Protein AF-A0A0F9C8D3-F1 (afdb_monomer_lite)

pLDDT: mean 92.62, std 9.76, range [41.0, 98.25]

InterPro domains:
  IPR000653 DegT/DnrJ/EryC1/StrS aminotransferase [PF01041] (4-78)
  IPR015422 Pyridoxal phosphate-dependent transferase, small domain [G3DSA:3.90.1150.10] (1-87)
  IPR015424 Pyridoxal phosphate-dependent transferase [SSF53383] (3-81)

Secondary structure (DSSP, 8-state):
--EEE--GGG---HHHHHHHHHHTT---EEPPPPGGGSTTS---TT-HHHHHHHTTEEEPP--TT--HHHHHHHHHHHHHHHHHHHHHTT-

Radius of gyration: 14.84 Å; chains: 1; bounding box: 33×36×40 Å

Foldseek 3Di:
DDKDQDDVVLVDQPVVLCVLCVVVVWNKAFDDQDPLVDPVHPNDVVVVVRVRRRRRMIHGDDDPPDDPVNVVVSVVSSVVRSVVSVVVVPD

Sequence (91 aa):
MPTIIFNKEYNLNRDELLEHLNNQGIAARPFFYPVSSFPMFEEKKENIISYSIFSRGINLPSNFEISERDAEFIFEQINIYCKTIKKQNII

Structure (mmCIF, N/CA/C/O backbone):
data_AF-A0A0F9C8D3-F1
#
_entry.id   AF-A0A0F9C8D3-F1
#
loop_
_atom_site.group_PDB
_atom_site.id
_atom_site.type_symbol
_atom_site.label_atom_id
_atom_site.label_alt_id
_atom_site.label_comp_id
_atom_site.label_asym_id
_atom_site.label_entity_id
_atom_site.label_seq_id
_atom_site.pdbx_PDB_ins_code
_atom_site.Cartn_x
_atom_site.Cartn_y
_atom_site.Cartn_z
_atom_site.occupancy
_atom_site.B_iso_or_equiv
_atom_site.auth_seq_id
_atom_site.auth_comp_id
_atom_site.auth_asym_id
_atom_site.auth_atom_id
_atom_site.pdbx_PDB_model_num
ATOM 1 N N . MET A 1 1 ? -4.467 12.271 -1.252 1.00 83.50 1 MET A N 1
ATOM 2 C CA . MET A 1 1 ? -4.297 10.807 -1.217 1.00 83.50 1 MET A CA 1
ATOM 3 C C . MET A 1 1 ? -3.131 10.460 -0.301 1.00 83.50 1 MET A C 1
ATOM 5 O O . MET A 1 1 ? -1.991 10.527 -0.745 1.00 83.50 1 MET A O 1
ATOM 9 N N . PRO A 1 2 ? -3.390 10.184 0.986 1.00 93.75 2 PRO A N 1
ATOM 10 C CA . PRO A 1 2 ? -2.396 9.628 1.887 1.00 93.75 2 PRO A CA 1
ATOM 11 C C . PRO A 1 2 ? -1.9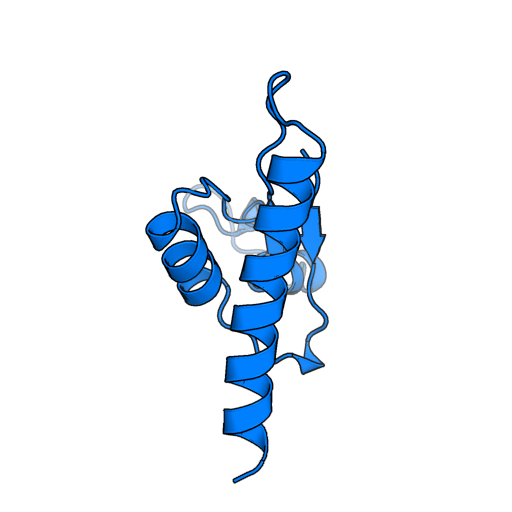48 8.256 1.384 1.00 93.75 2 PRO A C 1
ATOM 13 O O . PRO A 1 2 ? -2.760 7.455 0.918 1.00 93.75 2 PRO A O 1
ATOM 16 N N . THR A 1 3 ? -0.654 7.990 1.495 1.00 96.44 3 THR A N 1
ATOM 17 C CA . THR A 1 3 ? -0.037 6.750 1.031 1.00 96.44 3 THR A CA 1
ATOM 18 C C . THR A 1 3 ? 0.777 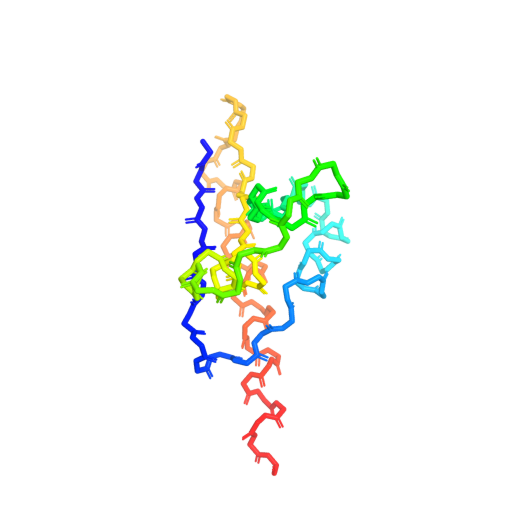6.155 2.163 1.00 96.44 3 THR A C 1
ATOM 20 O O . THR A 1 3 ? 1.521 6.868 2.837 1.00 96.44 3 THR A O 1
ATOM 23 N N . ILE A 1 4 ? 0.674 4.841 2.334 1.00 95.94 4 ILE A N 1
ATOM 24 C CA . ILE A 1 4 ? 1.551 4.076 3.218 1.00 95.94 4 ILE A CA 1
ATOM 25 C C . ILE A 1 4 ? 2.439 3.207 2.339 1.00 95.94 4 ILE A C 1
ATOM 27 O O . ILE A 1 4 ? 1.940 2.425 1.530 1.00 95.94 4 ILE A O 1
ATOM 31 N N . ILE A 1 5 ? 3.751 3.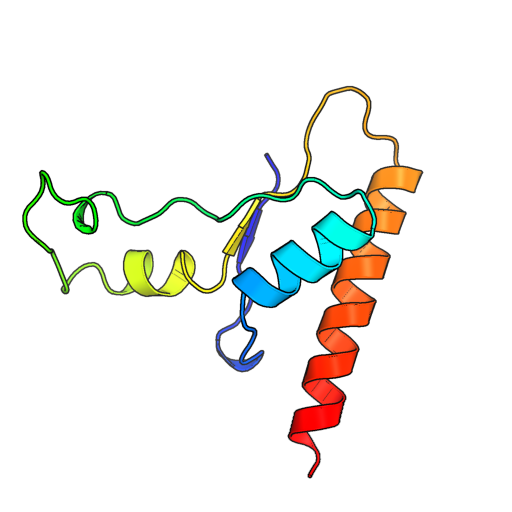330 2.526 1.00 96.31 5 ILE A N 1
ATOM 32 C CA . ILE A 1 5 ? 4.737 2.379 2.015 1.00 96.31 5 ILE A CA 1
ATOM 33 C C . ILE A 1 5 ? 5.257 1.611 3.224 1.00 96.31 5 ILE A C 1
ATOM 35 O O . ILE A 1 5 ? 5.921 2.183 4.088 1.00 96.31 5 ILE A O 1
ATOM 39 N N . PHE A 1 6 ? 4.944 0.322 3.307 1.00 95.25 6 PHE A N 1
ATOM 40 C CA . PHE A 1 6 ? 5.402 -0.505 4.424 1.00 95.25 6 PHE A CA 1
ATOM 41 C C . PHE A 1 6 ? 6.930 -0.671 4.368 1.00 95.25 6 PHE A C 1
ATOM 43 O O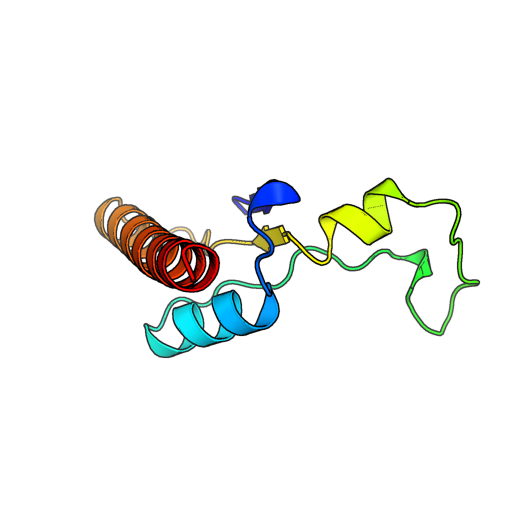 . PHE A 1 6 ? 7.549 -0.387 3.341 1.00 95.25 6 PHE A O 1
ATOM 50 N N . ASN A 1 7 ? 7.587 -1.144 5.430 1.00 93.19 7 ASN A N 1
ATOM 51 C CA . ASN A 1 7 ? 8.990 -1.588 5.344 1.00 93.19 7 ASN A CA 1
ATOM 52 C C . ASN A 1 7 ? 9.042 -3.031 4.793 1.00 93.19 7 ASN A C 1
ATOM 54 O O . ASN A 1 7 ? 8.081 -3.783 4.946 1.00 93.19 7 ASN A O 1
ATOM 58 N N . LYS A 1 8 ? 10.123 -3.410 4.100 1.00 90.88 8 LYS A N 1
ATOM 59 C CA . LYS A 1 8 ? 10.317 -4.751 3.520 1.00 90.88 8 LYS A CA 1
ATOM 60 C C . LYS A 1 8 ? 10.246 -5.839 4.595 1.00 90.88 8 LYS A C 1
ATOM 62 O O . LYS A 1 8 ? 9.719 -6.912 4.342 1.00 90.88 8 LYS A O 1
ATOM 67 N N . GLU A 1 9 ? 10.694 -5.509 5.801 1.00 89.50 9 GLU A N 1
ATOM 68 C CA . GLU A 1 9 ? 10.712 -6.384 6.980 1.00 89.50 9 GLU A CA 1
ATOM 69 C C . GLU A 1 9 ? 9.325 -6.850 7.442 1.00 89.50 9 GLU A C 1
ATOM 71 O O . GLU A 1 9 ? 9.224 -7.848 8.145 1.00 89.50 9 GLU A O 1
ATOM 76 N N . TYR A 1 10 ? 8.247 -6.163 7.047 1.00 86.88 10 TYR A N 1
ATOM 77 C CA . TYR A 1 10 ? 6.892 -6.587 7.407 1.00 86.88 10 TYR A CA 1
ATOM 78 C C . TYR A 1 10 ? 6.429 -7.831 6.640 1.00 86.88 10 TYR A C 1
ATOM 80 O O . TYR A 1 10 ? 5.426 -8.411 7.037 1.00 86.88 10 TYR A O 1
ATOM 88 N N . ASN A 1 11 ? 7.123 -8.217 5.558 1.00 84.81 11 ASN A N 1
ATOM 89 C CA . ASN A 1 11 ? 6.765 -9.335 4.674 1.00 84.81 11 ASN A CA 1
ATOM 90 C C . ASN A 1 11 ? 5.259 -9.390 4.339 1.00 84.81 11 ASN A C 1
ATOM 92 O O . ASN A 1 11 ? 4.625 -10.439 4.356 1.00 84.81 11 ASN A O 1
ATOM 96 N N . LEU A 1 12 ? 4.679 -8.212 4.110 1.00 89.38 12 LEU A N 1
ATOM 97 C CA . LEU A 1 12 ? 3.251 -8.019 3.918 1.00 89.38 12 LEU A CA 1
ATOM 98 C C . LEU A 1 12 ? 2.860 -8.334 2.473 1.00 89.38 12 LEU A C 1
ATOM 100 O O . LEU A 1 12 ? 3.487 -7.825 1.541 1.00 89.38 12 LEU A O 1
ATOM 104 N N . ASN A 1 13 ? 1.776 -9.089 2.296 1.00 91.75 13 ASN A N 1
ATOM 105 C CA . ASN A 1 13 ? 1.095 -9.190 1.015 1.00 91.75 13 ASN A CA 1
ATOM 106 C C . ASN A 1 13 ? 0.116 -8.015 0.868 1.00 91.75 13 ASN A C 1
ATOM 108 O O . ASN A 1 13 ? -0.878 -7.897 1.585 1.00 91.75 13 ASN A O 1
ATOM 112 N N . ARG A 1 14 ? 0.415 -7.105 -0.061 1.00 94.25 14 ARG A N 1
ATOM 113 C CA . ARG A 1 14 ? -0.376 -5.887 -0.269 1.00 94.25 14 ARG A CA 1
ATOM 114 C C . ARG A 1 14 ? -1.800 -6.201 -0.711 1.00 94.25 14 ARG A C 1
ATOM 116 O O . ARG A 1 14 ? -2.722 -5.528 -0.259 1.00 94.25 14 ARG A O 1
ATOM 123 N N . ASP A 1 15 ? -1.982 -7.201 -1.564 1.00 95.19 15 ASP A N 1
ATOM 124 C CA . ASP A 1 15 ? -3.300 -7.524 -2.107 1.00 95.19 15 ASP A CA 1
ATOM 125 C C . ASP A 1 15 ? -4.211 -8.138 -1.031 1.00 95.19 15 ASP A C 1
ATOM 127 O O . ASP A 1 15 ? -5.380 -7.770 -0.951 1.00 95.19 15 ASP A O 1
ATOM 131 N N . GLU A 1 16 ? -3.660 -8.937 -0.112 1.00 95.62 16 GLU A N 1
ATOM 132 C CA . GLU A 1 16 ? -4.389 -9.423 1.072 1.00 95.62 16 GLU A CA 1
ATOM 133 C C . GLU A 1 16 ? -4.782 -8.289 2.029 1.00 95.62 16 GLU A C 1
ATOM 135 O O . GLU A 1 16 ? -5.890 -8.289 2.566 1.00 95.62 16 GLU A O 1
ATOM 140 N N . LEU A 1 17 ? -3.910 -7.290 2.236 1.00 96.19 17 LEU A N 1
ATOM 141 C CA . LEU A 1 17 ? -4.280 -6.100 3.011 1.00 96.19 17 LEU A CA 1
ATOM 142 C C . LEU A 1 17 ? -5.437 -5.348 2.338 1.00 96.19 17 LEU A C 1
ATOM 144 O O . LEU A 1 17 ? -6.361 -4.910 3.020 1.00 96.19 17 LEU A O 1
ATOM 148 N N . LEU A 1 18 ? -5.403 -5.183 1.013 1.00 97.25 18 LEU A N 1
ATOM 149 C CA . LEU A 1 18 ? -6.494 -4.528 0.287 1.00 97.25 18 LEU A CA 1
ATOM 150 C C . LEU A 1 18 ? -7.800 -5.314 0.399 1.00 97.25 18 LEU A C 1
ATOM 152 O O . LEU A 1 18 ? -8.845 -4.706 0.610 1.00 97.25 18 LEU A O 1
ATOM 156 N N . GLU A 1 19 ? -7.753 -6.640 0.293 1.00 97.25 19 GLU A N 1
ATOM 157 C CA . GLU A 1 19 ? -8.918 -7.499 0.503 1.00 97.25 19 GLU A CA 1
ATOM 158 C C . GLU A 1 19 ? -9.472 -7.353 1.926 1.00 97.25 19 GLU A C 1
ATOM 160 O O . GLU A 1 19 ? -10.670 -7.124 2.103 1.00 97.25 19 GLU A O 1
ATOM 165 N N . HIS A 1 20 ? -8.600 -7.387 2.939 1.00 97.38 20 HIS A N 1
ATOM 166 C CA . HIS A 1 20 ? -8.979 -7.162 4.332 1.00 97.38 20 HIS A CA 1
ATOM 167 C C . HIS A 1 20 ? -9.692 -5.815 4.522 1.00 97.38 20 HIS A C 1
ATOM 169 O O . HIS A 1 20 ? -10.772 -5.776 5.110 1.00 97.38 20 HIS A O 1
ATOM 175 N N . LEU A 1 21 ? -9.126 -4.727 3.992 1.00 97.75 21 LEU A N 1
ATOM 176 C CA . LEU A 1 21 ? -9.713 -3.388 4.089 1.00 97.75 21 LEU A CA 1
ATOM 177 C C . LEU A 1 21 ? -11.043 -3.285 3.327 1.00 97.75 21 LEU A C 1
ATOM 179 O O . LEU A 1 21 ? -12.017 -2.764 3.872 1.00 97.75 21 LEU A O 1
ATOM 183 N N . ASN A 1 22 ? -11.125 -3.841 2.116 1.00 96.94 22 ASN A N 1
ATOM 184 C CA . ASN A 1 22 ? -12.361 -3.861 1.330 1.00 96.94 22 ASN A CA 1
ATOM 185 C C . ASN A 1 22 ? -13.487 -4.612 2.056 1.00 96.94 22 ASN A C 1
ATOM 187 O O . ASN A 1 22 ? -14.624 -4.141 2.061 1.00 96.94 22 ASN A O 1
ATOM 191 N N . ASN A 1 23 ? -13.174 -5.719 2.736 1.00 97.88 23 ASN A N 1
ATOM 192 C CA . ASN A 1 23 ? -14.141 -6.469 3.546 1.00 97.88 23 ASN A CA 1
ATOM 193 C C . ASN A 1 23 ? -14.670 -5.675 4.756 1.00 97.88 23 ASN A C 1
ATOM 195 O O . ASN A 1 23 ? -15.725 -6.009 5.287 1.00 97.88 23 ASN A O 1
ATOM 199 N N . GLN A 1 24 ? -13.966 -4.620 5.180 1.00 98.00 24 GLN A N 1
ATOM 200 C CA . GLN A 1 24 ? -14.408 -3.672 6.211 1.00 98.00 24 GLN A CA 1
ATOM 201 C C . GLN A 1 24 ? -15.082 -2.418 5.621 1.00 98.00 24 GLN A C 1
ATOM 203 O O . GLN A 1 24 ? -15.353 -1.464 6.345 1.00 98.00 24 GLN A O 1
ATOM 208 N N . GLY A 1 25 ? -15.331 -2.381 4.306 1.00 96.88 25 GLY A N 1
ATOM 209 C CA . GLY A 1 25 ? -15.892 -1.213 3.618 1.00 96.88 25 GLY A CA 1
ATOM 210 C C . GLY A 1 25 ? -14.887 -0.082 3.369 1.00 96.88 25 GLY A C 1
ATOM 211 O O . GLY A 1 25 ? -15.277 1.010 2.957 1.00 96.88 25 GLY A O 1
ATOM 212 N N . ILE A 1 26 ? -13.590 -0.321 3.586 1.00 97.06 26 ILE A N 1
ATOM 213 C CA . ILE A 1 26 ? -12.528 0.665 3.370 1.00 97.06 26 ILE A CA 1
ATOM 214 C C . ILE A 1 26 ? -11.991 0.513 1.945 1.00 97.06 26 ILE A C 1
ATOM 216 O O . ILE A 1 26 ? -11.205 -0.384 1.648 1.00 97.06 26 ILE A O 1
ATOM 220 N N . ALA A 1 27 ? -12.365 1.444 1.068 1.00 94.06 27 ALA A N 1
ATOM 221 C CA . ALA A 1 27 ? -11.964 1.453 -0.340 1.00 94.06 27 ALA A CA 1
ATOM 222 C C . ALA A 1 27 ? -10.520 1.963 -0.560 1.00 94.06 27 ALA A C 1
ATOM 224 O O . ALA A 1 27 ? -10.289 2.972 -1.239 1.00 94.06 27 ALA A O 1
ATOM 225 N N . ALA A 1 28 ? -9.536 1.281 0.030 1.00 96.19 28 ALA A N 1
ATOM 226 C CA . ALA A 1 28 ? -8.121 1.512 -0.252 1.00 96.19 28 ALA A CA 1
ATOM 227 C C . ALA A 1 28 ? -7.757 1.026 -1.665 1.00 96.19 28 ALA A C 1
ATOM 229 O O . ALA A 1 28 ? -8.417 0.164 -2.248 1.00 96.19 28 ALA A O 1
ATOM 230 N N . ARG A 1 29 ? -6.695 1.589 -2.242 1.00 96.44 29 ARG A N 1
ATOM 231 C CA . ARG A 1 29 ? -6.248 1.254 -3.601 1.00 96.44 29 ARG A CA 1
ATOM 232 C C . ARG A 1 29 ? -4.792 0.801 -3.613 1.00 96.44 29 ARG A C 1
ATOM 234 O O . ARG A 1 29 ? -4.014 1.242 -2.764 1.00 96.44 29 ARG A O 1
ATOM 241 N N . PRO A 1 30 ? -4.385 -0.013 -4.601 1.00 96.06 30 PRO A N 1
ATOM 242 C CA . PRO A 1 30 ? -2.975 -0.231 -4.891 1.00 96.06 30 PRO A CA 1
ATOM 243 C C . PRO A 1 30 ? -2.209 1.093 -4.994 1.00 96.06 30 PRO A C 1
ATOM 245 O O . PRO A 1 30 ? -2.725 2.076 -5.540 1.00 96.06 30 PRO A O 1
ATOM 248 N N . PHE A 1 31 ? -0.964 1.118 -4.507 1.00 96.38 31 PHE A N 1
ATOM 249 C CA . PHE A 1 31 ? -0.010 2.131 -4.953 1.00 96.38 31 PHE A CA 1
ATOM 250 C C . PHE A 1 31 ? 0.202 2.022 -6.468 1.00 96.38 31 PHE A C 1
ATOM 252 O O . PHE A 1 31 ? -0.048 0.977 -7.072 1.00 96.38 31 PHE A O 1
ATOM 259 N N . PHE A 1 32 ? 0.655 3.110 -7.084 1.00 95.81 32 PHE A N 1
ATOM 260 C CA . PHE A 1 32 ? 0.864 3.158 -8.523 1.00 95.81 32 PHE A CA 1
ATOM 261 C C . PHE A 1 32 ? 1.850 2.088 -8.985 1.00 95.81 32 PHE A C 1
ATOM 263 O O . PHE A 1 32 ? 2.944 1.945 -8.437 1.00 95.81 32 PHE A O 1
ATOM 270 N N . TYR A 1 33 ? 1.457 1.368 -10.030 1.00 96.12 33 TYR A N 1
ATOM 271 C CA . TYR A 1 33 ? 2.340 0.450 -10.730 1.00 96.12 33 TYR A CA 1
ATOM 272 C C . TYR A 1 33 ? 3.484 1.226 -11.400 1.00 96.12 33 TYR A C 1
ATOM 274 O O . TYR A 1 33 ? 3.271 2.358 -11.851 1.00 96.12 33 TYR A O 1
ATOM 282 N N . PRO A 1 34 ? 4.692 0.643 -11.501 1.00 96.56 34 PRO A N 1
ATOM 283 C CA . PRO A 1 34 ? 5.763 1.213 -12.304 1.00 96.56 34 PRO A CA 1
ATOM 284 C C . PRO A 1 34 ? 5.267 1.403 -13.736 1.00 96.56 34 PRO A C 1
ATOM 286 O O . PRO A 1 34 ? 4.764 0.456 -14.335 1.00 96.56 34 PRO A O 1
ATOM 289 N N . VAL A 1 35 ? 5.425 2.594 -14.317 1.00 96.38 35 VAL A N 1
ATOM 290 C CA . VAL A 1 35 ? 4.987 2.839 -15.706 1.00 96.38 35 VAL A CA 1
ATOM 291 C C . VAL A 1 35 ? 5.669 1.862 -16.671 1.00 96.38 35 VAL A C 1
ATOM 293 O O . VAL A 1 35 ? 5.024 1.330 -17.566 1.00 96.38 35 VAL A O 1
ATOM 296 N N . SER A 1 36 ? 6.942 1.534 -16.420 1.00 96.50 36 SER A N 1
ATOM 297 C CA . SER A 1 36 ? 7.703 0.546 -17.194 1.00 96.50 36 SER A CA 1
ATOM 298 C C . SER A 1 36 ? 7.232 -0.904 -17.028 1.00 96.50 36 SER A C 1
ATOM 300 O O . SER A 1 36 ? 7.820 -1.782 -17.642 1.00 96.50 36 SER A O 1
ATOM 302 N N . SER A 1 37 ? 6.218 -1.181 -16.204 1.00 95.06 37 SER A N 1
ATOM 303 C CA . SER A 1 37 ? 5.612 -2.516 -16.090 1.00 95.06 37 SER A CA 1
ATOM 304 C C . SER A 1 37 ? 4.407 -2.716 -17.014 1.00 95.06 37 SER A C 1
ATOM 306 O O . SER A 1 37 ? 3.914 -3.836 -17.136 1.00 95.06 37 SER A O 1
ATOM 308 N N . PHE A 1 38 ? 3.897 -1.655 -17.652 1.00 96.81 38 PHE A N 1
ATOM 309 C CA . PHE A 1 38 ? 2.726 -1.786 -18.514 1.00 96.81 38 PHE A CA 1
ATOM 310 C C . PHE A 1 38 ? 3.079 -2.372 -19.892 1.00 96.81 38 PHE A C 1
ATOM 312 O O . PHE A 1 38 ? 4.148 -2.064 -20.416 1.00 96.81 38 PHE A O 1
ATOM 319 N N . PRO A 1 39 ? 2.167 -3.136 -20.535 1.00 96.94 39 PRO A N 1
ATOM 320 C CA . PRO A 1 39 ? 2.470 -3.888 -21.761 1.00 96.94 39 PRO A CA 1
ATOM 321 C C . PRO A 1 39 ? 2.928 -3.055 -22.965 1.00 96.94 39 PRO A C 1
ATOM 323 O O . PRO A 1 39 ? 3.539 -3.593 -23.881 1.00 96.94 39 PRO A O 1
ATOM 326 N N . MET A 1 40 ? 2.605 -1.759 -22.998 1.00 97.50 40 MET A N 1
ATOM 327 C CA . MET A 1 40 ? 2.988 -0.855 -24.088 1.00 97.50 40 MET A CA 1
ATOM 328 C C . MET A 1 40 ? 4.398 -0.263 -23.940 1.00 97.50 40 MET A C 1
ATOM 330 O O . MET A 1 40 ? 4.849 0.439 -24.843 1.00 97.50 40 MET A O 1
ATOM 334 N N . PHE A 1 41 ? 5.078 -0.498 -22.815 1.00 97.19 41 PHE A N 1
ATOM 335 C CA . PHE A 1 41 ? 6.429 -0.008 -22.557 1.00 97.19 41 PHE A CA 1
ATOM 336 C C . PHE A 1 41 ? 7.416 -1.168 -22.441 1.00 97.19 41 PHE A C 1
ATOM 338 O O . PHE A 1 41 ? 7.062 -2.279 -22.055 1.00 97.19 41 PHE A O 1
ATOM 345 N N . GLU A 1 42 ? 8.683 -0.894 -22.741 1.00 96.44 42 GLU A N 1
ATOM 346 C CA . GLU A 1 42 ? 9.758 -1.831 -22.429 1.00 96.44 42 GLU A CA 1
ATOM 347 C C . GLU A 1 42 ? 9.955 -1.939 -20.917 1.00 96.44 42 GLU A C 1
ATOM 349 O O . GLU A 1 42 ? 10.050 -0.928 -20.211 1.00 96.44 42 GLU A O 1
ATOM 354 N N . GLU A 1 43 ? 10.102 -3.172 -20.435 1.00 94.94 43 GLU A N 1
ATOM 355 C CA . GLU A 1 43 ? 10.430 -3.428 -19.041 1.00 94.94 43 GLU A CA 1
ATOM 356 C C . GLU A 1 43 ? 11.803 -2.828 -18.688 1.00 94.94 43 GLU A C 1
ATOM 358 O O . GLU A 1 43 ? 12.809 -3.093 -19.347 1.00 94.94 43 GLU A O 1
ATOM 363 N N . LYS A 1 44 ? 11.847 -2.022 -17.621 1.00 96.62 44 LYS A N 1
ATOM 364 C CA . LYS A 1 44 ? 13.075 -1.413 -17.076 1.00 96.62 44 LYS A CA 1
ATOM 365 C C . LYS A 1 44 ? 13.361 -1.946 -15.675 1.00 96.62 44 LYS A C 1
ATOM 367 O O . LYS A 1 44 ? 12.993 -1.311 -14.684 1.00 96.62 44 LYS A O 1
ATOM 372 N N . LYS A 1 45 ? 13.957 -3.140 -15.584 1.00 93.38 45 LYS A N 1
ATOM 373 C CA . LYS A 1 45 ? 14.239 -3.845 -14.313 1.00 93.38 45 LYS A CA 1
ATOM 374 C C . LYS A 1 45 ? 15.207 -3.088 -13.399 1.00 93.38 45 LYS A C 1
ATOM 376 O O . LYS A 1 45 ? 15.210 -3.306 -12.190 1.00 93.38 45 LYS A O 1
ATOM 381 N N . GLU A 1 46 ? 15.983 -2.162 -13.953 1.00 97.12 46 GLU A N 1
ATOM 382 C CA . GLU A 1 46 ? 16.847 -1.234 -13.223 1.00 97.12 46 GLU A CA 1
ATOM 383 C C . GLU A 1 46 ? 16.070 -0.256 -12.324 1.00 97.12 46 GLU A C 1
ATOM 385 O O . GLU A 1 46 ? 16.637 0.275 -11.367 1.00 97.12 46 GLU A O 1
ATOM 390 N N . ASN A 1 47 ? 14.760 -0.075 -12.544 1.00 96.62 47 ASN A N 1
ATOM 391 C CA . ASN A 1 47 ? 13.884 0.748 -11.702 1.00 96.62 47 ASN A CA 1
ATOM 392 C C . ASN A 1 47 ? 13.540 0.055 -10.367 1.00 96.62 47 ASN A C 1
ATOM 394 O O . ASN A 1 47 ? 12.381 0.040 -9.938 1.00 96.62 47 ASN A O 1
ATOM 398 N N . ILE A 1 48 ? 14.544 -0.504 -9.685 1.00 96.44 48 ILE A N 1
ATOM 399 C CA . ILE A 1 48 ? 14.413 -1.372 -8.504 1.00 96.44 48 ILE A CA 1
ATOM 400 C C . ILE A 1 48 ? 13.574 -0.744 -7.388 1.00 96.44 48 ILE A C 1
ATOM 402 O O . ILE A 1 48 ? 12.846 -1.444 -6.687 1.00 96.44 48 ILE A O 1
ATOM 406 N N . ILE A 1 49 ? 13.634 0.582 -7.232 1.00 96.06 49 ILE A N 1
ATOM 407 C CA . ILE A 1 49 ? 12.859 1.301 -6.218 1.00 96.06 49 ILE A CA 1
ATOM 408 C C . ILE A 1 49 ? 11.377 1.279 -6.591 1.00 96.06 49 ILE A C 1
ATOM 410 O O . ILE A 1 49 ? 10.557 0.925 -5.751 1.00 96.06 49 ILE A O 1
ATOM 414 N N . SER A 1 50 ? 11.035 1.580 -7.848 1.00 96.44 50 SER A N 1
ATOM 415 C CA . SER A 1 50 ? 9.649 1.584 -8.328 1.00 96.44 50 SER A CA 1
ATOM 416 C C . SER A 1 50 ? 9.016 0.195 -8.196 1.00 96.44 50 SER A C 1
ATOM 418 O O . SER A 1 50 ? 7.955 0.062 -7.585 1.00 96.44 50 SER A O 1
ATOM 420 N N . TYR A 1 51 ? 9.727 -0.847 -8.645 1.00 94.81 51 TYR A N 1
ATOM 421 C CA . TYR A 1 51 ? 9.308 -2.245 -8.492 1.00 94.81 51 TYR A CA 1
ATOM 422 C C . TYR A 1 51 ? 9.236 -2.697 -7.023 1.00 94.81 51 TYR A C 1
ATOM 424 O O . TYR A 1 51 ? 8.432 -3.555 -6.664 1.00 94.81 51 TYR A O 1
ATOM 432 N N . SER A 1 52 ? 10.039 -2.106 -6.138 1.00 94.25 52 SER A N 1
ATOM 433 C CA . SER A 1 52 ? 9.990 -2.436 -4.717 1.00 94.25 52 SER A CA 1
ATOM 434 C C . SER A 1 52 ? 8.867 -1.729 -3.963 1.00 94.25 52 SER A C 1
ATOM 436 O O . SER A 1 52 ? 8.377 -2.297 -2.992 1.00 94.25 52 SER A O 1
ATOM 438 N N . ILE A 1 53 ? 8.491 -0.497 -4.307 1.00 95.50 53 ILE A N 1
ATOM 439 C CA . ILE A 1 53 ? 7.482 0.247 -3.535 1.00 95.50 53 ILE A CA 1
ATOM 440 C C . ILE A 1 53 ? 6.052 -0.097 -3.959 1.00 95.50 53 ILE A C 1
ATOM 442 O O . ILE A 1 53 ? 5.178 -0.134 -3.095 1.00 95.50 53 ILE A O 1
ATOM 446 N N . PHE A 1 54 ? 5.799 -0.412 -5.238 1.00 94.44 54 PHE A N 1
ATOM 447 C CA . PHE A 1 54 ? 4.430 -0.687 -5.700 1.00 94.44 54 PHE A CA 1
ATOM 448 C C . PHE A 1 54 ? 3.821 -1.946 -5.080 1.00 94.44 54 PHE A C 1
ATOM 450 O O . PHE A 1 54 ? 2.628 -1.966 -4.781 1.00 94.44 54 PHE A O 1
ATOM 457 N N . SER A 1 55 ? 4.640 -2.972 -4.842 1.00 93.00 55 SER A N 1
ATOM 458 C CA . SER A 1 55 ? 4.222 -4.248 -4.253 1.00 93.00 55 SER A CA 1
ATOM 459 C C . SER A 1 55 ? 3.979 -4.166 -2.746 1.00 93.00 55 SER A C 1
ATOM 461 O O . SER A 1 55 ? 3.485 -5.114 -2.151 1.00 93.00 55 SER A O 1
ATOM 463 N N . ARG A 1 56 ? 4.322 -3.037 -2.113 1.00 95.25 56 ARG A N 1
ATOM 464 C CA . ARG A 1 56 ? 4.327 -2.855 -0.649 1.00 95.25 56 ARG A CA 1
ATOM 465 C C . ARG A 1 56 ? 3.664 -1.541 -0.237 1.00 95.25 56 ARG A C 1
ATOM 467 O O . ARG A 1 56 ? 3.878 -1.060 0.875 1.00 95.25 56 ARG A O 1
ATOM 474 N N . GLY A 1 57 ? 2.941 -0.925 -1.166 1.00 96.38 57 GLY A N 1
ATOM 475 C CA . GLY A 1 57 ? 2.316 0.375 -1.006 1.00 96.38 57 GLY A CA 1
ATOM 476 C C . GLY A 1 57 ? 0.811 0.311 -1.226 1.00 96.38 57 GLY A C 1
ATOM 477 O O . GLY A 1 57 ? 0.335 -0.379 -2.138 1.00 96.38 57 GLY A O 1
ATOM 478 N N . ILE A 1 58 ? 0.080 1.083 -0.423 1.00 97.38 58 ILE A N 1
ATOM 479 C CA . ILE A 1 58 ? -1.355 1.330 -0.591 1.00 97.38 58 ILE A CA 1
ATOM 480 C C . ILE A 1 58 ? -1.660 2.824 -0.534 1.00 97.38 58 ILE A C 1
ATOM 482 O O . ILE A 1 58 ? -0.992 3.598 0.155 1.00 97.38 58 ILE A O 1
ATOM 486 N N . ASN A 1 59 ? -2.714 3.205 -1.236 1.00 97.56 59 ASN A N 1
ATOM 487 C CA . ASN A 1 59 ? -3.322 4.520 -1.183 1.00 97.56 59 ASN A CA 1
ATOM 488 C C . ASN A 1 59 ? -4.585 4.446 -0.325 1.00 97.56 59 ASN A C 1
ATOM 490 O O . ASN A 1 59 ? -5.470 3.630 -0.592 1.00 97.56 59 ASN A O 1
ATOM 494 N N . LEU A 1 60 ? -4.660 5.294 0.697 1.00 96.69 60 LEU A N 1
ATOM 495 C CA . LEU A 1 60 ? -5.805 5.357 1.597 1.00 96.69 60 LEU A CA 1
ATOM 496 C C . LEU A 1 60 ? -6.922 6.233 1.013 1.00 96.69 60 LEU A C 1
ATOM 498 O O . LEU A 1 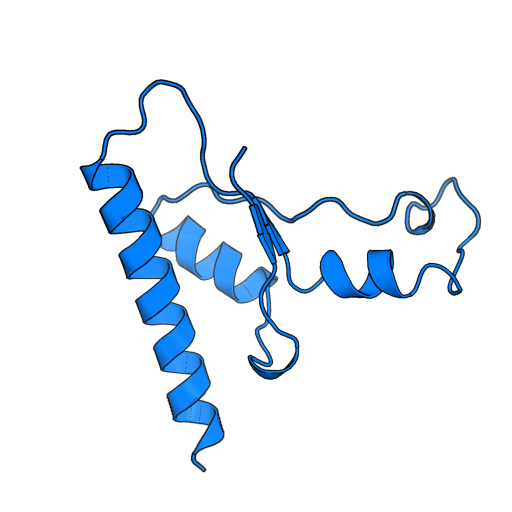60 ? -6.640 7.137 0.211 1.00 96.69 60 LEU A O 1
ATOM 502 N N . PRO A 1 61 ? -8.180 6.011 1.438 1.00 94.88 61 PRO A N 1
ATOM 503 C CA . PRO A 1 61 ? -9.267 6.940 1.173 1.00 94.88 61 PRO A CA 1
ATOM 504 C C . PRO A 1 61 ? -8.879 8.373 1.555 1.00 94.88 61 PRO A C 1
ATOM 506 O O . PRO A 1 61 ? -8.218 8.614 2.564 1.00 94.88 61 PRO A O 1
ATOM 509 N N . SER A 1 62 ? -9.263 9.338 0.719 1.00 90.31 62 SER A N 1
ATOM 510 C CA . SER A 1 62 ? -8.972 10.758 0.953 1.00 90.31 62 SER A CA 1
ATOM 511 C C . SER A 1 62 ? -10.044 11.679 0.383 1.00 90.31 62 SER A C 1
ATOM 513 O O . SER A 1 62 ? -9.721 12.724 -0.185 1.00 90.31 62 SER A O 1
ATOM 515 N N . ASN A 1 63 ? -11.302 11.238 0.420 1.00 89.38 63 ASN A N 1
ATOM 516 C CA . ASN A 1 63 ? -12.419 12.091 0.031 1.00 89.38 63 ASN A CA 1
ATOM 517 C C . ASN A 1 63 ? -12.642 13.178 1.104 1.00 89.38 63 ASN A C 1
ATOM 519 O O . ASN A 1 63 ? -12.116 13.083 2.211 1.00 89.38 63 ASN A O 1
ATOM 523 N N . PHE A 1 64 ? -13.386 14.227 0.754 1.00 91.06 64 PHE A N 1
ATOM 524 C CA . PHE A 1 64 ? -13.609 15.383 1.630 1.00 91.06 64 PHE A CA 1
ATOM 525 C C . PHE A 1 64 ? -14.475 15.063 2.864 1.00 91.06 64 PHE A C 1
ATOM 527 O O . PHE A 1 64 ? -14.492 15.834 3.815 1.00 91.06 64 PHE A O 1
ATOM 534 N N . GLU A 1 65 ? -15.182 13.934 2.857 1.00 93.38 65 GLU A N 1
ATOM 535 C CA . GLU A 1 65 ? -16.135 13.540 3.899 1.00 93.38 65 GLU A CA 1
ATOM 536 C C . GLU A 1 65 ? -15.504 12.668 4.993 1.00 93.38 65 GLU A C 1
ATOM 538 O O . GLU A 1 65 ? -16.179 12.344 5.966 1.00 93.38 65 GLU A O 1
ATOM 543 N N . ILE A 1 66 ? -14.224 12.296 4.866 1.00 93.31 66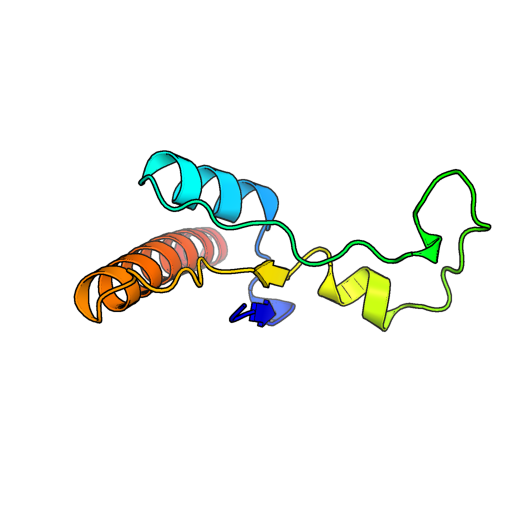 ILE A N 1
ATOM 544 C CA . ILE A 1 66 ? -13.520 11.507 5.885 1.00 93.31 66 ILE A CA 1
ATOM 545 C C . ILE A 1 66 ? -13.445 12.299 7.186 1.00 93.31 66 ILE A C 1
ATOM 547 O O . ILE A 1 66 ? -12.777 13.334 7.268 1.00 93.31 66 ILE A O 1
ATOM 551 N N . SER A 1 67 ? -14.098 11.771 8.215 1.00 96.00 67 SER A N 1
ATOM 552 C CA . SER A 1 67 ? -13.988 12.269 9.577 1.00 96.00 67 SER A CA 1
ATOM 553 C C . SER A 1 67 ? -12.745 11.712 10.279 1.00 96.00 67 SER A C 1
ATOM 555 O O . SER A 1 67 ? -12.122 10.744 9.840 1.00 96.00 67 SER A O 1
ATOM 557 N N . GLU A 1 68 ? -12.401 12.296 11.424 1.00 95.94 68 GLU A N 1
ATOM 558 C CA . GLU A 1 68 ? -11.338 11.775 12.291 1.00 95.94 68 GLU A CA 1
ATOM 559 C C . GLU A 1 68 ? -11.621 10.331 12.735 1.00 95.94 68 GLU A C 1
ATOM 561 O O . GLU A 1 68 ? -10.724 9.495 12.701 1.00 95.94 68 GLU A O 1
ATOM 566 N N . ARG A 1 69 ? -12.889 9.999 13.019 1.00 97.44 69 ARG A N 1
ATOM 567 C CA . ARG A 1 69 ? -13.304 8.632 13.372 1.00 97.44 69 ARG A CA 1
ATOM 568 C C . ARG A 1 69 ? -13.104 7.648 12.224 1.00 97.44 69 ARG A C 1
ATOM 570 O O . ARG A 1 69 ? -12.711 6.510 12.461 1.00 97.44 69 ARG A O 1
ATOM 577 N N . ASP A 1 70 ? -13.347 8.075 10.985 1.00 96.75 70 ASP A N 1
ATOM 578 C CA . ASP A 1 70 ? -13.092 7.231 9.813 1.00 96.75 70 ASP A CA 1
ATOM 579 C C . ASP A 1 70 ? -11.590 6.969 9.658 1.00 96.75 70 ASP A C 1
ATOM 581 O O . ASP A 1 70 ? -11.176 5.843 9.386 1.00 96.75 70 ASP A O 1
ATOM 585 N N . ALA A 1 71 ? -10.754 7.988 9.881 1.00 95.56 71 ALA A N 1
ATOM 586 C CA . ALA A 1 71 ? -9.302 7.838 9.852 1.00 95.56 71 ALA A CA 1
ATOM 587 C C . ALA A 1 71 ? -8.788 6.909 10.969 1.00 95.56 71 ALA A C 1
ATOM 589 O O . ALA A 1 71 ? -7.940 6.050 10.706 1.00 95.56 71 ALA A O 1
ATOM 590 N N . GLU A 1 72 ? -9.323 7.036 12.187 1.00 97.50 72 GLU A N 1
ATOM 591 C CA . GLU A 1 72 ? -9.034 6.138 13.313 1.00 97.50 72 GLU A CA 1
ATOM 592 C C . GLU A 1 72 ? -9.426 4.693 12.992 1.00 97.50 72 GLU A C 1
ATOM 594 O O . GLU A 1 72 ? -8.615 3.784 13.181 1.00 97.50 72 GLU A O 1
ATOM 599 N N . PHE A 1 73 ? -10.621 4.481 12.432 1.00 98.06 73 PHE A N 1
ATOM 600 C CA . PHE A 1 73 ? -11.086 3.157 12.023 1.00 98.06 73 PHE A CA 1
ATOM 601 C C . PHE A 1 73 ? -10.180 2.541 10.948 1.00 98.06 73 PHE A C 1
ATOM 603 O O . PHE A 1 73 ? -9.774 1.383 11.064 1.00 98.06 73 PHE A O 1
ATOM 610 N N . ILE A 1 74 ? -9.784 3.322 9.936 1.00 97.50 74 ILE A N 1
ATOM 611 C CA . ILE A 1 74 ? -8.830 2.877 8.907 1.00 97.50 74 ILE A CA 1
ATOM 612 C C . ILE A 1 74 ? -7.504 2.447 9.548 1.00 97.50 74 ILE A C 1
ATOM 614 O O . ILE A 1 74 ? -6.971 1.382 9.224 1.00 97.50 74 ILE A O 1
ATOM 618 N N . PHE A 1 75 ? -6.969 3.252 10.468 1.00 96.88 75 PHE A N 1
ATOM 619 C CA . PHE A 1 75 ? -5.726 2.936 11.170 1.00 96.88 75 PHE A CA 1
ATOM 620 C C . PHE A 1 75 ? -5.850 1.676 12.038 1.00 96.88 75 PHE A C 1
ATOM 622 O O . PHE A 1 75 ? -4.931 0.851 12.070 1.00 96.88 75 PHE A O 1
ATOM 629 N N . GLU A 1 76 ? -6.982 1.494 12.715 1.00 98.25 76 GLU A N 1
ATOM 630 C CA . GLU A 1 76 ? -7.260 0.307 13.518 1.00 98.25 76 GLU A CA 1
ATOM 631 C C . GLU A 1 76 ? -7.248 -0.968 12.666 1.00 98.25 76 GLU A C 1
ATOM 633 O O . GLU A 1 76 ? -6.537 -1.917 13.012 1.00 98.25 76 GLU A O 1
ATOM 638 N N . GLN A 1 77 ? -7.937 -0.978 11.519 1.00 98.12 77 GLN A N 1
ATOM 639 C CA . GLN A 1 77 ? -7.965 -2.148 10.631 1.00 98.12 77 GLN A CA 1
ATOM 640 C C . GLN A 1 77 ? -6.572 -2.484 10.076 1.00 98.12 77 GLN A C 1
ATOM 642 O O . GLN A 1 77 ? -6.146 -3.641 10.100 1.00 98.12 77 GLN A O 1
ATOM 647 N N . ILE A 1 78 ? -5.792 -1.472 9.679 1.00 96.56 78 ILE A N 1
ATOM 648 C CA . ILE A 1 78 ? -4.398 -1.677 9.248 1.00 96.56 78 ILE A CA 1
ATOM 649 C C . ILE A 1 78 ? -3.566 -2.303 10.376 1.00 96.56 78 ILE A C 1
ATOM 651 O O . ILE A 1 78 ? -2.790 -3.232 10.135 1.00 96.56 78 ILE A O 1
ATOM 655 N N . ASN A 1 79 ? -3.733 -1.839 11.617 1.00 95.81 79 ASN A N 1
ATOM 656 C CA . ASN A 1 79 ? -3.025 -2.398 12.767 1.00 95.81 79 ASN A CA 1
ATOM 657 C C . ASN A 1 79 ? -3.444 -3.833 13.085 1.00 95.81 79 ASN A C 1
ATOM 659 O O . ASN A 1 79 ? -2.585 -4.641 13.451 1.00 95.81 79 ASN A O 1
ATOM 663 N N . ILE A 1 80 ? -4.734 -4.157 12.971 1.00 96.06 80 ILE A N 1
ATOM 664 C CA . ILE A 1 80 ? -5.244 -5.522 13.142 1.00 96.06 80 ILE A CA 1
ATOM 665 C C . ILE A 1 80 ? -4.548 -6.448 12.146 1.00 96.06 80 ILE A C 1
ATOM 667 O O . ILE A 1 80 ? -3.925 -7.423 12.575 1.00 96.06 80 ILE A O 1
ATOM 671 N N . TYR A 1 81 ? -4.550 -6.101 10.857 1.00 94.81 81 TYR A N 1
ATOM 672 C CA . TYR A 1 81 ? -3.866 -6.883 9.826 1.00 94.81 81 TYR A CA 1
ATOM 673 C C . TYR A 1 81 ? -2.351 -6.995 10.083 1.00 94.81 81 TYR A C 1
ATOM 675 O O . TYR A 1 81 ? -1.786 -8.085 10.076 1.00 94.81 81 TYR A O 1
ATOM 683 N N . CYS A 1 82 ? -1.667 -5.901 10.429 1.00 92.62 82 CYS A N 1
ATOM 684 C CA . CYS A 1 82 ? -0.232 -5.959 10.744 1.00 92.62 82 CYS A CA 1
ATOM 685 C C . CYS A 1 82 ? 0.087 -6.907 11.918 1.00 92.62 82 CYS A C 1
ATOM 687 O O . CYS A 1 82 ? 1.149 -7.537 11.951 1.00 92.62 82 CYS A O 1
ATOM 689 N N . LYS A 1 83 ? -0.815 -7.019 12.901 1.00 91.69 83 LYS A N 1
ATOM 690 C CA . LYS A 1 83 ? -0.657 -7.935 14.040 1.00 91.69 83 LYS A CA 1
ATOM 691 C C . LYS A 1 83 ? -0.872 -9.401 13.654 1.00 91.69 83 LYS A C 1
ATOM 693 O O . LYS A 1 83 ? -0.245 -10.256 14.283 1.00 91.69 83 LYS A O 1
ATOM 698 N N . THR A 1 84 ? -1.715 -9.715 12.666 1.00 90.38 84 THR A N 1
ATOM 699 C CA . THR A 1 84 ? -1.901 -11.108 12.213 1.00 90.38 84 THR A CA 1
ATOM 700 C C . THR A 1 84 ? -0.638 -11.635 11.537 1.00 90.38 84 THR A C 1
ATOM 702 O O . THR A 1 84 ? -0.209 -12.742 11.861 1.00 90.38 84 THR A O 1
ATOM 705 N N . ILE A 1 85 ? 0.031 -10.809 10.725 1.00 86.19 85 ILE A N 1
ATOM 706 C CA . ILE A 1 85 ? 1.310 -11.161 10.090 1.00 86.19 85 ILE A CA 1
ATOM 707 C C . ILE A 1 85 ? 2.396 -11.426 11.142 1.00 86.19 85 ILE A C 1
ATOM 709 O O . ILE A 1 85 ? 3.087 -12.442 11.092 1.00 86.19 85 ILE A O 1
ATOM 713 N N . LYS A 1 86 ? 2.531 -10.554 12.154 1.00 74.81 86 LYS A N 1
ATOM 714 C CA . LYS A 1 86 ? 3.541 -10.744 13.214 1.00 74.81 86 LYS A CA 1
ATOM 715 C C . LYS A 1 86 ? 3.357 -12.046 13.995 1.00 74.81 86 LYS A C 1
ATOM 717 O O . LYS A 1 86 ? 4.353 -12.631 14.396 1.00 74.81 86 LYS A O 1
ATOM 722 N N . LYS A 1 87 ? 2.120 -12.508 14.207 1.00 69.62 87 LYS A N 1
ATOM 723 C CA . LYS A 1 87 ? 1.859 -13.791 14.884 1.00 69.62 87 LYS A CA 1
ATOM 724 C C . LYS A 1 87 ? 2.294 -15.000 14.051 1.00 69.62 87 LYS A C 1
ATOM 726 O O . LYS A 1 87 ? 2.698 -15.998 14.632 1.00 69.62 87 LYS A O 1
ATOM 731 N N . GLN A 1 88 ? 2.222 -14.912 12.724 1.00 59.88 88 GLN A N 1
ATOM 732 C CA . GLN A 1 88 ? 2.618 -16.000 11.821 1.00 59.88 88 GLN A CA 1
ATOM 733 C C . GLN A 1 88 ? 4.145 -16.156 11.723 1.00 59.88 88 GLN A C 1
ATOM 735 O O . GLN A 1 88 ? 4.625 -17.259 11.507 1.00 59.88 88 GLN A O 1
ATOM 740 N N . ASN A 1 89 ? 4.907 -15.083 11.964 1.00 56.75 89 ASN A N 1
ATOM 741 C CA . ASN A 1 89 ? 6.376 -15.078 11.908 1.00 56.75 89 ASN A CA 1
ATOM 742 C C . ASN A 1 89 ? 7.070 -15.500 13.226 1.00 56.75 89 ASN A C 1
ATOM 744 O O . ASN A 1 89 ? 8.279 -15.322 13.353 1.00 56.75 89 ASN A O 1
ATOM 748 N N . ILE A 1 90 ? 6.325 -15.991 14.228 1.00 53.28 90 ILE A N 1
ATOM 749 C CA . ILE A 1 90 ? 6.851 -16.438 15.541 1.00 53.28 90 ILE A CA 1
ATOM 750 C C . ILE A 1 90 ? 6.801 -17.981 15.672 1.00 53.28 90 ILE A C 1
ATOM 752 O O . ILE A 1 90 ? 6.971 -18.522 16.762 1.00 53.28 90 ILE A O 1
ATOM 756 N N . ILE A 1 91 ? 6.584 -18.708 14.572 1.00 41.00 91 ILE A N 1
ATOM 757 C CA . ILE A 1 91 ? 6.647 -20.180 14.534 1.00 41.00 91 ILE A CA 1
ATOM 758 C C . ILE A 1 91 ? 7.946 -20.618 13.864 1.00 41.00 91 ILE A C 1
ATOM 760 O O . ILE A 1 91 ? 8.250 -20.066 12.784 1.00 41.00 91 ILE A O 1
#

Organism: NCBI:txid412755